Protein AF-A0A455SX90-F1 (afdb_monomer_lite)

Secondary structure (DSSP, 8-state):
-HHHHHHHT--TTSHHHHHHHHHHHHHHHHHHTTT-HHHHHHHHHH-HHHHHHHHHHHGGGGGGGS-HHHHHHHHHHHGGGG--

Organism: NCBI:txid2490863

Foldseek 3Di:
DVVLCVVLVFDCPPPVRVVVSLVVQLVVLCVVVVNPSLLSLLCSPQNNVLSVVLCVPPPPCSLVSTPPVSNVSSCVPVVVVPPD

Sequence (84 aa):
MPETATRLHVDPWDPEEALSGAARLMKKYVDTYHGDFAKALAAYNAGPGATEHAIATFGADWLAHLPTETQHYLQRILRNEYEA

InterPro domains:
  IPR008258 Transglycosylase SLT domain 1 [PF01464] (12-58)
  IPR023346 Lysozyme-like domain superfamily [SSF53955] (1-80)

Radius of gyration: 13.39 Å; chains: 1; bounding box: 34×25×36 Å

Structure (mmCIF, N/CA/C/O backbone):
data_AF-A0A455SX90-F1
#
_entry.id   AF-A0A455SX90-F1
#
loop_
_atom_site.group_PDB
_atom_site.id
_atom_site.type_symbol
_atom_site.label_atom_id
_atom_site.label_alt_id
_atom_site.label_comp_id
_atom_site.label_asym_id
_atom_site.label_entity_id
_atom_site.label_seq_id
_atom_site.pdbx_PDB_ins_code
_atom_site.Cartn_x
_atom_site.Cartn_y
_atom_site.Cartn_z
_atom_site.occupancy
_atom_site.B_iso_or_equiv
_atom_site.auth_seq_id
_atom_site.auth_comp_id
_atom_site.auth_asym_id
_atom_site.auth_atom_id
_atom_site.pdbx_PDB_model_num
ATOM 1 N N . MET A 1 1 ? 4.940 1.687 -9.431 1.00 70.50 1 MET A N 1
ATOM 2 C CA . MET A 1 1 ? 5.922 2.007 -8.370 1.00 70.50 1 MET A CA 1
ATOM 3 C C . MET A 1 1 ? 7.200 1.211 -8.616 1.00 70.50 1 MET A C 1
ATOM 5 O O . MET A 1 1 ? 7.087 -0.010 -8.683 1.00 70.50 1 MET A O 1
ATOM 9 N N . PRO A 1 2 ? 8.382 1.841 -8.751 1.00 73.56 2 PRO A N 1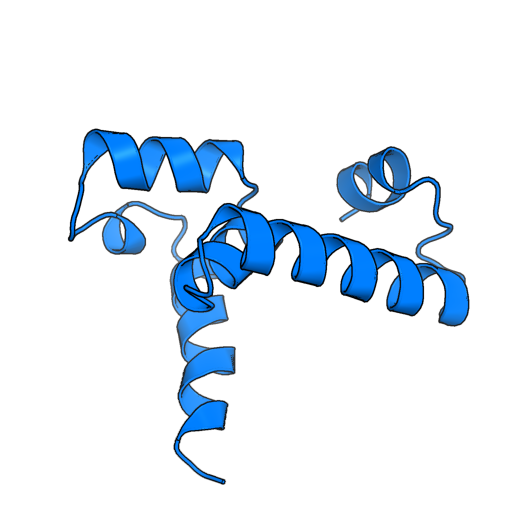
ATOM 10 C CA . PRO A 1 2 ? 9.637 1.142 -9.065 1.00 73.56 2 PRO A CA 1
ATOM 11 C C . PRO A 1 2 ? 9.961 -0.004 -8.098 1.00 73.56 2 PRO A C 1
ATOM 13 O O . PRO A 1 2 ? 10.226 -1.119 -8.527 1.00 73.56 2 PRO A O 1
ATOM 16 N N . GLU A 1 3 ? 9.808 0.229 -6.792 1.00 77.00 3 GLU A N 1
ATOM 17 C CA . GLU A 1 3 ? 10.039 -0.793 -5.763 1.00 77.00 3 GLU A CA 1
ATOM 18 C C . GLU A 1 3 ? 9.114 -2.014 -5.923 1.00 77.00 3 GLU A C 1
ATOM 20 O O . GLU A 1 3 ? 9.508 -3.157 -5.699 1.00 77.00 3 GLU A O 1
ATOM 25 N N . THR A 1 4 ? 7.872 -1.790 -6.360 1.00 81.00 4 THR A N 1
ATOM 26 C CA . THR A 1 4 ? 6.922 -2.881 -6.610 1.00 81.00 4 THR A CA 1
ATOM 27 C C . THR A 1 4 ? 7.350 -3.724 -7.804 1.00 81.00 4 THR A C 1
ATOM 29 O O . THR A 1 4 ? 7.298 -4.947 -7.718 1.00 81.00 4 THR A O 1
ATOM 32 N N . ALA A 1 5 ? 7.823 -3.088 -8.878 1.00 79.06 5 ALA A N 1
ATOM 33 C CA . ALA A 1 5 ? 8.333 -3.789 -10.052 1.00 79.06 5 ALA A CA 1
ATOM 34 C C . ALA A 1 5 ? 9.553 -4.655 -9.701 1.00 79.06 5 ALA A C 1
ATOM 36 O O . ALA A 1 5 ? 9.588 -5.833 -10.051 1.00 79.06 5 ALA A O 1
ATOM 37 N N . THR A 1 6 ? 10.482 -4.127 -8.892 1.00 79.31 6 THR A N 1
ATOM 38 C CA . THR A 1 6 ? 11.619 -4.899 -8.367 1.00 79.31 6 THR A CA 1
ATOM 39 C C . THR A 1 6 ? 11.164 -6.126 -7.579 1.00 79.31 6 THR A C 1
ATOM 41 O O . THR A 1 6 ? 11.637 -7.226 -7.841 1.00 79.31 6 THR A O 1
ATOM 44 N N . ARG A 1 7 ? 10.218 -5.979 -6.638 1.00 80.88 7 ARG A N 1
ATOM 45 C CA . ARG A 1 7 ? 9.719 -7.122 -5.847 1.00 80.88 7 ARG A CA 1
ATOM 46 C C . ARG A 1 7 ? 9.023 -8.176 -6.706 1.00 80.88 7 ARG A C 1
ATOM 48 O O . ARG A 1 7 ? 9.097 -9.363 -6.397 1.00 80.88 7 ARG A O 1
ATOM 55 N N . LEU A 1 8 ? 8.324 -7.747 -7.752 1.00 84.38 8 LEU A N 1
ATOM 56 C CA . LEU A 1 8 ? 7.604 -8.638 -8.659 1.00 84.38 8 LEU A CA 1
ATOM 57 C C . LEU A 1 8 ? 8.491 -9.224 -9.763 1.00 84.38 8 LEU A C 1
ATOM 59 O O . LEU A 1 8 ? 8.037 -10.144 -10.433 1.00 84.38 8 LEU A O 1
ATOM 63 N N . HIS A 1 9 ? 9.735 -8.751 -9.903 1.00 88.19 9 HIS A N 1
ATOM 64 C CA . HIS A 1 9 ? 10.654 -9.125 -10.981 1.00 88.19 9 HIS A CA 1
ATOM 65 C C . HIS A 1 9 ? 10.028 -8.916 -12.370 1.00 88.19 9 HIS A C 1
ATOM 67 O O . HIS A 1 9 ? 10.105 -9.797 -13.219 1.00 88.19 9 HIS A O 1
ATOM 73 N N . VAL A 1 10 ? 9.380 -7.763 -12.564 1.00 90.06 10 VAL A N 1
ATOM 74 C CA . VAL A 1 10 ? 8.7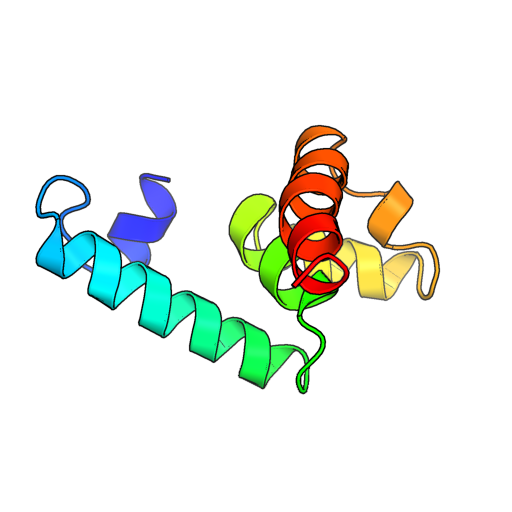39 -7.366 -13.830 1.00 90.06 10 VAL A CA 1
ATOM 75 C C . VAL A 1 10 ? 9.379 -6.101 -14.385 1.00 90.06 10 VAL A C 1
ATOM 77 O O . VAL A 1 10 ? 9.756 -5.213 -13.610 1.00 90.06 10 VAL A O 1
ATOM 80 N N . ASP A 1 11 ? 9.448 -5.984 -15.707 1.00 88.75 11 ASP A N 1
ATOM 81 C CA . ASP A 1 11 ? 9.701 -4.716 -16.382 1.00 88.75 11 ASP A CA 1
ATOM 82 C C . ASP A 1 11 ? 8.419 -3.861 -16.359 1.00 88.75 11 ASP A C 1
ATOM 84 O O . ASP A 1 11 ? 7.415 -4.225 -16.971 1.00 88.75 11 ASP A O 1
ATOM 88 N N . PRO A 1 12 ? 8.394 -2.713 -15.654 1.00 87.12 12 PRO A N 1
ATOM 89 C CA . PRO A 1 12 ? 7.211 -1.859 -15.621 1.00 87.12 12 PRO A CA 1
ATOM 90 C C . PRO A 1 12 ? 6.933 -1.151 -16.958 1.00 87.12 12 PRO A C 1
ATOM 92 O O . PRO A 1 12 ? 5.874 -0.534 -17.088 1.00 87.12 12 PRO A O 1
ATOM 95 N N . TRP A 1 13 ? 7.873 -1.184 -17.909 1.00 91.75 13 TRP A N 1
ATOM 96 C CA . TRP A 1 13 ? 7.732 -0.599 -19.243 1.00 91.75 13 TRP A CA 1
ATOM 97 C C . TRP A 1 13 ? 7.257 -1.612 -20.290 1.00 91.75 13 TRP A C 1
ATOM 99 O O . TRP A 1 13 ? 6.821 -1.197 -21.365 1.00 91.75 13 TRP A O 1
ATOM 109 N N . ASP A 1 14 ? 7.275 -2.908 -19.964 1.00 95.81 14 ASP A N 1
ATOM 110 C CA . ASP A 1 14 ? 6.578 -3.942 -20.722 1.00 95.81 14 ASP A CA 1
ATOM 111 C C . ASP A 1 14 ? 5.117 -4.027 -20.231 1.00 95.81 14 ASP A C 1
ATOM 113 O O . ASP A 1 14 ? 4.863 -4.345 -19.063 1.00 95.81 14 ASP A O 1
ATOM 117 N N . PRO A 1 15 ? 4.121 -3.727 -21.085 1.00 93.31 15 PRO A N 1
ATOM 118 C CA . PRO A 1 15 ? 2.724 -3.697 -20.668 1.00 93.31 15 PRO A CA 1
ATOM 119 C C . PRO A 1 15 ? 2.180 -5.071 -20.249 1.00 93.31 15 PRO A C 1
ATOM 121 O O . PRO A 1 15 ? 1.306 -5.127 -19.379 1.00 93.31 15 PRO A O 1
ATOM 124 N N . GLU A 1 16 ? 2.667 -6.170 -20.831 1.00 95.44 16 GLU A N 1
ATOM 125 C CA . GLU A 1 16 ? 2.217 -7.520 -20.483 1.00 95.44 16 GLU A CA 1
ATOM 126 C C . GLU A 1 16 ? 2.772 -7.940 -19.120 1.00 95.44 16 GLU A C 1
ATOM 128 O O . GLU A 1 16 ? 2.018 -8.420 -18.260 1.00 95.44 16 GLU A O 1
ATOM 133 N N . GLU A 1 17 ? 4.064 -7.700 -18.878 1.00 94.75 17 GLU A N 1
ATOM 134 C CA . GLU A 1 17 ? 4.679 -7.984 -17.580 1.00 94.75 17 GLU A CA 1
ATOM 135 C C . GLU A 1 17 ? 4.091 -7.104 -16.473 1.00 94.75 17 GLU A C 1
ATOM 137 O O . GLU A 1 17 ? 3.743 -7.607 -15.397 1.00 94.75 17 GLU A O 1
ATOM 142 N N . ALA A 1 18 ? 3.902 -5.810 -16.741 1.00 92.12 18 ALA A N 1
ATOM 143 C CA . ALA A 1 18 ? 3.309 -4.876 -15.794 1.00 92.12 18 ALA A CA 1
ATOM 144 C C . ALA A 1 18 ? 1.882 -5.290 -15.399 1.00 92.12 18 ALA A C 1
ATOM 146 O O . ALA A 1 18 ? 1.552 -5.314 -14.207 1.00 92.12 18 ALA A O 1
ATOM 147 N N . LEU A 1 19 ? 1.041 -5.657 -16.375 1.00 93.44 19 LEU A N 1
ATOM 148 C CA . LEU A 1 19 ? -0.338 -6.081 -16.125 1.00 93.44 19 LEU A CA 1
ATOM 149 C C . LEU A 1 19 ? -0.389 -7.393 -15.333 1.00 93.44 19 LEU A C 1
ATOM 151 O O . LEU A 1 19 ? -1.095 -7.485 -14.325 1.00 93.44 19 LEU A O 1
ATOM 155 N N . SER A 1 20 ? 0.383 -8.399 -15.754 1.00 94.31 20 SER A N 1
ATOM 156 C CA . SER A 1 20 ? 0.454 -9.701 -15.080 1.00 94.31 20 SER A CA 1
ATOM 157 C C . SER A 1 20 ? 0.982 -9.568 -13.648 1.00 94.31 20 SER A C 1
ATOM 159 O O . SER A 1 20 ? 0.409 -10.135 -12.711 1.00 94.31 20 SER A O 1
ATOM 161 N N . GLY A 1 21 ? 2.032 -8.768 -13.448 1.00 94.38 21 GLY A N 1
ATOM 162 C CA . GLY A 1 21 ? 2.603 -8.480 -12.135 1.00 94.38 21 GLY A CA 1
ATOM 163 C C . GLY A 1 21 ? 1.601 -7.794 -11.207 1.00 94.38 21 GLY A C 1
ATOM 164 O O . GLY A 1 21 ? 1.395 -8.247 -10.077 1.00 94.38 21 GLY A O 1
ATOM 165 N N . ALA A 1 22 ? 0.931 -6.747 -11.693 1.00 93.00 22 ALA A N 1
ATOM 166 C CA . ALA A 1 22 ? -0.092 -6.035 -10.934 1.00 93.00 22 ALA A CA 1
ATOM 167 C C . ALA A 1 22 ? -1.257 -6.956 -10.537 1.00 93.00 22 ALA A C 1
ATOM 169 O O . ALA A 1 22 ? -1.668 -6.956 -9.375 1.00 93.00 22 ALA A O 1
ATOM 170 N N . ALA A 1 23 ? -1.743 -7.793 -11.460 1.00 95.56 23 ALA A N 1
ATOM 171 C CA . ALA A 1 23 ? -2.830 -8.734 -11.196 1.00 95.56 23 ALA A CA 1
ATOM 172 C C . ALA A 1 23 ? -2.452 -9.782 -10.135 1.00 95.56 23 ALA A C 1
ATOM 174 O O . ALA A 1 23 ? -3.224 -10.038 -9.207 1.00 95.56 23 ALA A O 1
ATOM 175 N N . ARG A 1 24 ? -1.244 -10.356 -10.218 1.00 95.81 24 ARG A N 1
ATOM 176 C CA . ARG A 1 24 ? -0.731 -11.308 -9.216 1.00 95.81 24 ARG A CA 1
ATOM 177 C C . ARG A 1 24 ? -0.601 -10.664 -7.840 1.00 95.81 24 ARG A C 1
ATOM 179 O O . ARG A 1 24 ? -0.961 -11.282 -6.837 1.00 95.81 24 ARG A O 1
ATOM 186 N N . LEU A 1 25 ? -0.106 -9.429 -7.790 1.00 95.56 25 LEU A N 1
ATOM 187 C CA . LEU A 1 25 ? 0.029 -8.693 -6.540 1.00 95.56 25 LEU A CA 1
ATOM 188 C C . LEU A 1 25 ? -1.333 -8.367 -5.923 1.00 95.56 25 LEU A C 1
ATOM 190 O O . LEU A 1 25 ? -1.523 -8.585 -4.729 1.00 95.56 25 LEU A O 1
ATOM 194 N N . MET A 1 26 ? -2.287 -7.899 -6.731 1.00 97.00 26 MET A N 1
ATOM 195 C CA . MET A 1 26 ? -3.639 -7.617 -6.257 1.00 97.00 26 MET A CA 1
ATOM 196 C C . MET A 1 26 ? -4.309 -8.884 -5.727 1.00 97.00 26 MET A C 1
ATOM 198 O O . MET A 1 26 ? -4.844 -8.868 -4.622 1.00 97.00 26 MET A O 1
ATOM 202 N N . LYS A 1 27 ? -4.200 -10.009 -6.449 1.00 97.31 27 LYS A N 1
ATOM 203 C CA . LYS A 1 27 ? -4.695 -11.304 -5.968 1.00 97.31 27 LYS A CA 1
ATOM 204 C C . LYS A 1 27 ? -4.111 -11.655 -4.598 1.00 97.31 27 LYS A C 1
ATOM 206 O O . LYS A 1 27 ? -4.863 -12.017 -3.698 1.00 97.31 27 LYS A O 1
ATOM 211 N N . LYS A 1 28 ? -2.792 -11.517 -4.429 1.00 97.56 28 LYS A N 1
ATOM 212 C CA . LYS A 1 28 ? -2.132 -11.765 -3.143 1.00 97.56 28 LYS A CA 1
ATOM 213 C C . LYS A 1 28 ? -2.742 -10.909 -2.033 1.00 97.56 28 LYS A C 1
ATOM 215 O O . LYS A 1 28 ? -3.024 -11.444 -0.970 1.00 97.56 28 LYS A O 1
ATOM 220 N N . TYR A 1 29 ? -2.962 -9.614 -2.263 1.00 98.12 29 TYR A N 1
ATOM 221 C CA . TYR A 1 29 ? -3.556 -8.746 -1.245 1.00 98.12 29 TYR A CA 1
ATOM 222 C C . TYR A 1 29 ? -5.014 -9.088 -0.943 1.00 98.12 29 TYR A C 1
ATOM 224 O O . TYR A 1 29 ? -5.385 -9.118 0.225 1.00 98.12 29 TYR A O 1
ATOM 232 N N . VAL A 1 30 ? -5.826 -9.415 -1.949 1.00 98.31 30 VAL A N 1
ATOM 233 C CA . VAL A 1 30 ? -7.203 -9.887 -1.728 1.00 98.31 30 VAL A CA 1
ATOM 234 C C . VAL A 1 30 ? -7.214 -11.143 -0.853 1.00 98.31 30 VAL A C 1
ATOM 236 O O . VAL A 1 30 ? -7.979 -11.207 0.108 1.00 98.31 30 VAL A O 1
ATOM 239 N N . ASP A 1 31 ? -6.327 -12.104 -1.131 1.00 98.25 31 ASP A N 1
ATOM 240 C CA . ASP A 1 31 ? -6.183 -13.319 -0.323 1.00 98.25 31 ASP A CA 1
ATOM 241 C C . ASP A 1 31 ? -5.709 -12.979 1.113 1.00 98.25 31 ASP A C 1
ATOM 243 O O . ASP A 1 31 ? -6.265 -13.492 2.086 1.00 98.25 31 ASP A O 1
ATOM 247 N N . THR A 1 32 ? -4.731 -12.073 1.267 1.00 97.50 32 THR A N 1
ATOM 248 C CA . THR A 1 32 ? -4.208 -11.604 2.568 1.00 97.50 32 THR A CA 1
ATOM 249 C C . THR A 1 32 ? -5.270 -10.920 3.426 1.00 97.50 32 THR A C 1
ATOM 251 O O . THR A 1 32 ? -5.320 -11.158 4.629 1.00 97.50 32 THR A O 1
ATOM 254 N N . TYR A 1 33 ? -6.126 -10.091 2.830 1.00 97.69 33 TYR A N 1
ATOM 255 C CA . TYR A 1 33 ? -7.174 -9.361 3.546 1.00 97.69 33 TYR A CA 1
ATOM 256 C C . TYR A 1 33 ? -8.534 -10.065 3.496 1.00 97.69 33 TYR A C 1
ATOM 258 O O . TYR A 1 33 ? -9.563 -9.437 3.732 1.00 97.69 33 TYR A O 1
ATOM 266 N N . HIS A 1 34 ? -8.551 -11.372 3.219 1.00 97.44 34 HIS A N 1
ATOM 267 C CA . HIS A 1 34 ? -9.746 -12.216 3.282 1.00 97.44 34 HIS A CA 1
ATOM 268 C C . HIS A 1 34 ? -10.929 -11.697 2.445 1.00 97.44 34 HIS A C 1
ATOM 270 O O . HIS A 1 34 ? -12.081 -11.774 2.868 1.00 97.44 34 HIS A O 1
ATOM 276 N N . GLY A 1 35 ? -10.649 -11.160 1.255 1.00 97.12 35 GLY A N 1
ATOM 277 C CA . GLY A 1 35 ? -11.671 -10.609 0.362 1.00 97.12 35 GLY A CA 1
ATOM 278 C C . GLY A 1 35 ? -12.052 -9.149 0.632 1.00 97.12 35 GLY A C 1
ATOM 279 O O . GLY A 1 35 ? -12.896 -8.610 -0.077 1.00 97.12 35 GLY A O 1
ATOM 280 N N . ASP A 1 36 ? -11.439 -8.481 1.613 1.00 97.06 36 ASP A N 1
ATOM 281 C CA . ASP A 1 36 ? -11.641 -7.049 1.850 1.00 97.06 36 ASP A CA 1
ATOM 282 C C . ASP A 1 36 ? -10.887 -6.225 0.791 1.00 97.06 36 ASP A C 1
ATOM 284 O O . ASP A 1 36 ? -9.701 -5.901 0.925 1.00 97.06 36 ASP A O 1
ATOM 288 N N . PHE A 1 37 ? -11.590 -5.906 -0.298 1.00 96.31 37 PHE A N 1
ATOM 289 C CA . PHE A 1 37 ? -11.039 -5.150 -1.422 1.00 96.31 37 PHE A CA 1
ATOM 290 C C . PHE A 1 37 ? -10.563 -3.750 -1.026 1.00 96.31 37 PHE A C 1
ATOM 292 O O . PHE A 1 37 ? -9.583 -3.268 -1.592 1.00 96.31 37 PHE A O 1
ATOM 299 N N . ALA A 1 38 ? -11.179 -3.109 -0.026 1.00 97.06 38 ALA A N 1
ATOM 300 C CA . ALA A 1 38 ? -10.731 -1.801 0.441 1.00 97.06 38 ALA A CA 1
ATOM 301 C C . ALA A 1 38 ? -9.323 -1.893 1.043 1.00 97.06 38 ALA A C 1
ATOM 303 O O . ALA A 1 38 ? -8.432 -1.131 0.661 1.00 97.06 38 ALA A O 1
ATOM 304 N N . LYS A 1 39 ? -9.080 -2.874 1.919 1.00 98.25 39 LYS A N 1
ATOM 305 C CA . LYS A 1 39 ? -7.741 -3.116 2.479 1.00 98.25 39 LYS A CA 1
ATOM 306 C C . LYS A 1 39 ? -6.737 -3.558 1.414 1.00 98.25 39 LYS A C 1
ATOM 308 O O . LYS A 1 39 ? -5.593 -3.109 1.438 1.00 98.25 39 LYS A O 1
ATOM 313 N N . ALA A 1 40 ? -7.156 -4.375 0.448 1.00 98.00 40 ALA A N 1
ATOM 314 C CA . ALA A 1 40 ? -6.284 -4.802 -0.646 1.00 98.00 40 ALA A CA 1
ATOM 315 C C . ALA A 1 40 ? -5.837 -3.630 -1.539 1.00 98.00 40 ALA A C 1
ATOM 317 O O . ALA A 1 40 ? -4.648 -3.496 -1.839 1.00 98.00 40 ALA A O 1
ATOM 318 N N . LEU A 1 41 ? -6.764 -2.743 -1.911 1.00 97.00 41 LEU A N 1
ATOM 319 C CA . LEU A 1 41 ? -6.470 -1.527 -2.674 1.00 97.00 41 LEU A CA 1
ATOM 320 C C . LEU A 1 41 ? -5.582 -0.559 -1.883 1.00 97.00 41 LEU A C 1
ATOM 322 O O . LEU A 1 41 ? -4.657 0.025 -2.449 1.00 97.00 41 LEU A O 1
ATOM 326 N N . ALA A 1 42 ? -5.819 -0.425 -0.575 1.00 97.69 42 ALA A N 1
ATOM 327 C CA . ALA A 1 42 ? -4.969 0.371 0.304 1.00 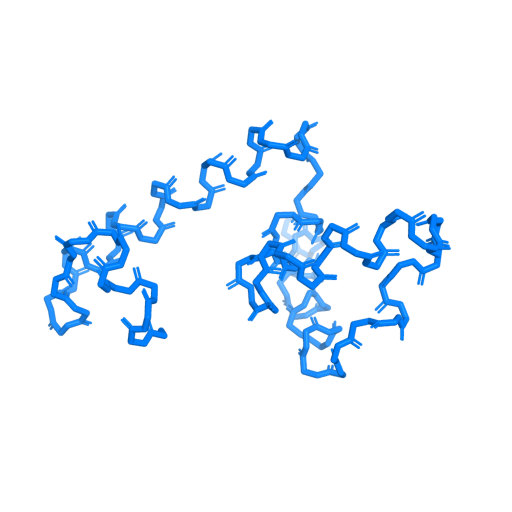97.69 42 ALA A CA 1
ATOM 328 C C . ALA A 1 42 ? -3.537 -0.172 0.348 1.00 97.69 42 ALA A C 1
ATOM 330 O O . ALA A 1 42 ? -2.595 0.587 0.133 1.00 97.69 42 ALA A O 1
ATOM 331 N N . ALA A 1 43 ? -3.361 -1.483 0.515 1.00 97.25 43 ALA A N 1
ATOM 332 C CA . ALA A 1 43 ? -2.043 -2.111 0.507 1.00 97.25 43 ALA A CA 1
ATOM 333 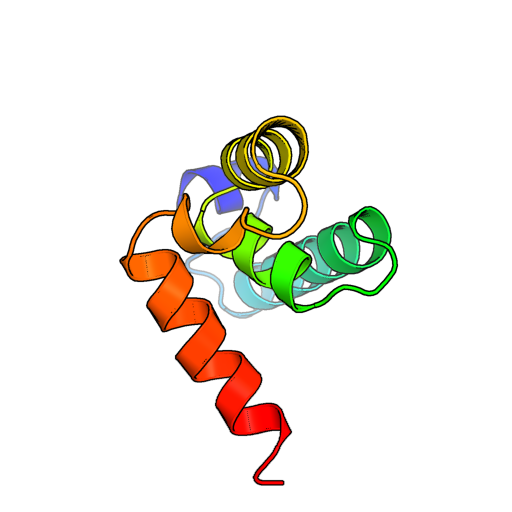C C . ALA A 1 43 ? -1.334 -1.988 -0.843 1.00 97.25 43 ALA A C 1
ATOM 335 O O . ALA A 1 43 ? -0.113 -1.835 -0.887 1.00 97.25 43 ALA A O 1
ATOM 336 N N . TYR A 1 44 ? -2.087 -2.014 -1.941 1.00 95.19 44 TYR A N 1
ATOM 337 C CA . TYR A 1 44 ? -1.536 -1.791 -3.269 1.00 95.19 44 TYR A CA 1
ATOM 338 C C . TYR A 1 44 ? -1.042 -0.352 -3.465 1.00 95.19 44 TYR A C 1
ATOM 340 O O . TYR A 1 44 ? -0.016 -0.164 -4.110 1.00 95.19 44 TYR A O 1
ATOM 348 N N . ASN A 1 45 ? -1.737 0.653 -2.919 1.00 95.81 45 ASN A N 1
ATOM 349 C CA . ASN A 1 45 ? -1.403 2.069 -3.110 1.00 95.81 45 ASN A CA 1
ATOM 350 C C . ASN A 1 45 ? -0.454 2.639 -2.035 1.00 95.81 45 ASN A C 1
ATOM 352 O O . ASN A 1 45 ? 0.561 3.230 -2.388 1.00 95.81 45 ASN A O 1
ATOM 356 N N . ALA A 1 46 ? -0.751 2.444 -0.749 1.00 95.62 46 ALA A N 1
ATOM 357 C CA . ALA A 1 46 ? 0.056 2.925 0.381 1.00 95.62 46 ALA A CA 1
ATOM 358 C C . ALA A 1 46 ? 1.157 1.943 0.813 1.00 95.62 46 ALA A C 1
ATOM 360 O O . ALA A 1 46 ? 2.023 2.285 1.617 1.00 95.62 46 ALA A O 1
ATOM 361 N N . GLY A 1 47 ? 1.114 0.708 0.311 1.00 95.50 47 GLY A N 1
ATOM 362 C CA . GLY A 1 47 ? 1.970 -0.381 0.761 1.00 95.50 47 GLY A CA 1
ATOM 363 C C . GLY A 1 47 ? 1.339 -1.197 1.902 1.00 95.50 47 GLY A C 1
ATOM 364 O O . GLY A 1 47 ? 0.584 -0.668 2.729 1.00 95.50 47 GLY A O 1
ATOM 365 N N . PRO A 1 48 ? 1.661 -2.502 1.989 1.00 96.00 48 PRO A N 1
ATOM 366 C CA . PRO A 1 48 ? 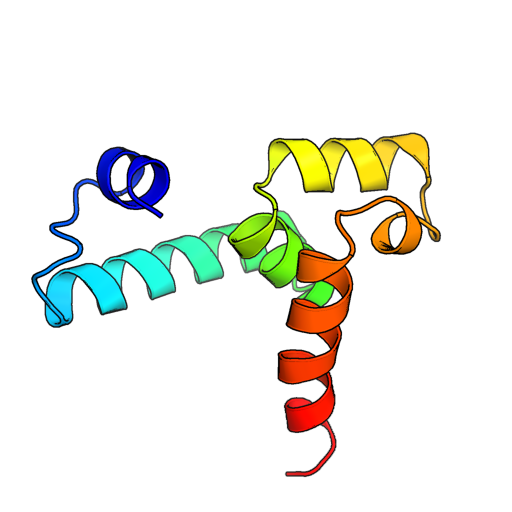1.064 -3.402 2.973 1.00 96.00 48 PRO A CA 1
ATOM 367 C C . PRO A 1 48 ? 1.463 -3.040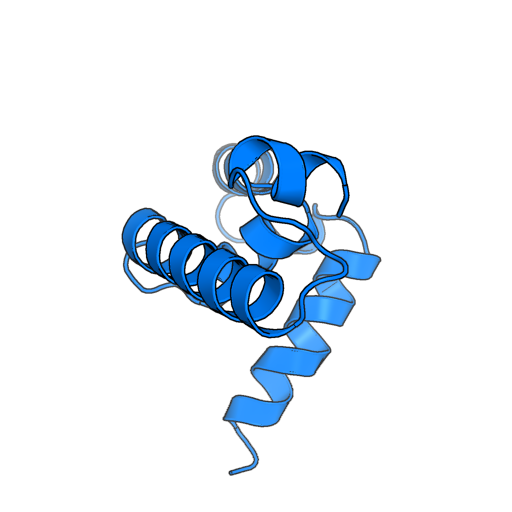 4.404 1.00 96.00 48 PRO A C 1
ATOM 369 O O . PRO A 1 48 ? 0.614 -3.078 5.280 1.00 96.00 48 PRO A O 1
ATOM 372 N N . GLY A 1 49 ? 2.702 -2.592 4.640 1.00 96.44 49 GLY A N 1
ATOM 373 C CA . GLY A 1 49 ? 3.159 -2.225 5.985 1.00 96.44 49 GLY A CA 1
ATOM 374 C C . GLY A 1 49 ? 2.410 -1.026 6.576 1.00 96.44 49 GLY A C 1
ATOM 375 O O . GLY A 1 49 ? 2.003 -1.068 7.733 1.00 96.44 49 GLY A O 1
ATOM 376 N N . ALA A 1 50 ? 2.165 0.020 5.777 1.00 97.00 50 ALA A N 1
ATOM 377 C CA . ALA A 1 50 ? 1.366 1.169 6.213 1.00 97.00 50 ALA A CA 1
ATOM 378 C C . ALA A 1 50 ? -0.092 0.767 6.487 1.00 97.00 50 ALA A C 1
ATOM 380 O O . ALA A 1 50 ? -0.680 1.178 7.485 1.00 97.00 50 ALA A O 1
ATOM 381 N N . THR A 1 51 ? -0.648 -0.087 5.626 1.00 97.75 51 THR A N 1
ATOM 382 C CA . THR A 1 51 ? -2.023 -0.587 5.744 1.00 97.75 51 THR A CA 1
ATOM 383 C C . THR A 1 51 ? -2.198 -1.467 6.982 1.00 97.75 51 THR A C 1
ATOM 385 O O . THR A 1 51 ? -3.110 -1.246 7.772 1.00 97.75 51 THR A O 1
ATOM 388 N N . GLU A 1 52 ? -1.298 -2.425 7.201 1.00 98.25 52 GLU A N 1
ATOM 389 C CA . GLU A 1 52 ? -1.295 -3.304 8.374 1.00 98.25 52 GLU A CA 1
ATOM 390 C C . GLU A 1 52 ? -1.118 -2.516 9.669 1.00 98.25 52 GLU A C 1
ATOM 392 O O . GLU A 1 52 ? -1.849 -2.756 10.629 1.00 98.25 52 GLU A O 1
ATOM 397 N N . HIS A 1 53 ? -0.203 -1.543 9.686 1.00 98.44 53 HIS A N 1
ATOM 398 C CA . HIS A 1 53 ? -0.025 -0.664 10.836 1.00 98.44 53 HIS A CA 1
ATOM 399 C C . HIS A 1 53 ? -1.314 0.101 11.157 1.00 98.44 53 HIS A C 1
ATOM 401 O O . HIS A 1 53 ? -1.776 0.070 12.296 1.00 98.44 53 HIS A O 1
ATOM 407 N N . ALA A 1 54 ? -1.944 0.719 10.153 1.00 98.44 54 ALA A N 1
ATOM 408 C CA . ALA A 1 54 ? -3.180 1.465 10.354 1.00 98.44 54 ALA A CA 1
ATOM 409 C C . ALA A 1 54 ? -4.324 0.572 10.874 1.00 98.44 54 ALA A C 1
ATOM 411 O O . ALA A 1 54 ? -5.023 0.949 11.814 1.00 98.44 54 ALA A O 1
ATOM 412 N N . ILE A 1 55 ? -4.487 -0.632 10.314 1.00 98.31 55 ILE A N 1
ATOM 413 C CA . ILE A 1 55 ? -5.495 -1.605 10.766 1.00 98.31 55 ILE A CA 1
ATOM 414 C C . ILE A 1 55 ? -5.236 -2.024 12.215 1.00 98.31 55 ILE A C 1
ATOM 416 O O . ILE A 1 55 ? -6.157 -2.024 13.030 1.00 98.31 55 ILE A O 1
ATOM 420 N N . ALA A 1 56 ? -3.992 -2.374 12.544 1.00 98.31 56 ALA A N 1
ATOM 421 C CA . ALA A 1 56 ? -3.633 -2.856 13.871 1.00 98.31 56 ALA A CA 1
ATOM 422 C C . ALA A 1 56 ? -3.764 -1.770 14.949 1.00 98.31 56 ALA A C 1
ATOM 424 O O . ALA A 1 56 ? -4.132 -2.075 16.082 1.00 98.31 56 ALA A O 1
ATOM 425 N N . THR A 1 57 ? -3.465 -0.512 14.615 1.00 98.44 57 THR A N 1
ATOM 426 C CA . THR A 1 57 ? -3.478 0.598 15.576 1.00 98.44 57 THR A CA 1
ATOM 427 C C . THR A 1 57 ? -4.853 1.244 15.723 1.00 98.44 57 THR A C 1
ATOM 429 O O . THR A 1 57 ? -5.247 1.565 16.842 1.00 98.44 57 THR A O 1
ATOM 432 N N . PHE A 1 58 ? -5.597 1.422 14.629 1.00 98.12 58 PHE A N 1
ATOM 433 C CA . PHE A 1 58 ? -6.830 2.221 14.624 1.00 98.12 58 PHE A CA 1
ATOM 434 C C . PHE A 1 58 ? -8.102 1.391 14.402 1.00 98.12 58 PHE A C 1
ATOM 436 O O . PHE A 1 58 ? -9.213 1.915 14.504 1.00 98.12 58 PHE A O 1
ATOM 443 N N . GLY A 1 59 ? -7.976 0.087 14.138 1.00 97.50 59 GLY A N 1
ATOM 444 C CA . GLY A 1 59 ? -9.113 -0.820 14.023 1.00 97.50 59 GLY A CA 1
ATOM 445 C C . GLY A 1 59 ? -10.066 -0.385 12.916 1.00 97.50 59 GLY A C 1
ATOM 446 O O . GLY A 1 59 ? -9.691 -0.381 11.751 1.00 97.50 59 GLY A O 1
ATOM 447 N N . ALA A 1 60 ? -11.300 -0.023 13.271 1.00 96.44 60 ALA A N 1
ATOM 448 C CA . ALA A 1 60 ? -12.318 0.403 12.310 1.00 96.44 60 ALA A CA 1
ATOM 449 C C . ALA A 1 60 ? -11.996 1.741 11.617 1.00 96.44 60 ALA A C 1
ATOM 451 O O . ALA A 1 60 ? -12.448 1.949 10.494 1.00 96.44 60 ALA A O 1
ATOM 452 N N . ASP A 1 61 ? -11.196 2.612 12.240 1.00 97.56 61 ASP A N 1
ATOM 453 C CA . ASP A 1 61 ? -10.881 3.952 11.718 1.00 97.56 61 ASP A CA 1
ATOM 454 C C . ASP A 1 61 ? -9.609 3.983 10.848 1.00 97.56 61 ASP A C 1
ATOM 456 O O . ASP A 1 61 ? -9.110 5.035 10.460 1.00 97.56 61 ASP A O 1
ATOM 460 N N . TRP A 1 62 ? -9.061 2.810 10.513 1.00 98.31 62 TRP A N 1
ATOM 461 C CA . TRP A 1 62 ? -7.792 2.660 9.792 1.00 98.31 62 TRP A CA 1
ATOM 462 C C . TRP A 1 62 ? -7.677 3.516 8.521 1.00 98.31 62 TRP A C 1
ATOM 464 O O . TRP A 1 62 ? -6.596 4.018 8.218 1.00 98.31 62 TRP A O 1
ATOM 474 N N . LEU A 1 63 ? -8.777 3.711 7.786 1.00 97.25 63 LEU A N 1
ATOM 475 C CA . LEU A 1 63 ? -8.775 4.456 6.529 1.00 97.25 63 LEU A CA 1
ATOM 476 C C . LEU A 1 63 ? -8.423 5.937 6.727 1.00 97.25 63 LEU A C 1
ATOM 478 O O . LEU A 1 63 ? -7.679 6.495 5.922 1.00 97.25 63 LEU A O 1
ATOM 482 N N . ALA A 1 64 ? -8.909 6.562 7.803 1.00 97.38 64 ALA A N 1
ATOM 483 C CA . ALA A 1 64 ? -8.639 7.969 8.100 1.00 97.38 64 ALA A CA 1
ATOM 484 C C . ALA A 1 64 ? -7.152 8.231 8.403 1.00 97.38 64 ALA A C 1
ATOM 486 O O . ALA A 1 64 ? -6.672 9.355 8.251 1.00 97.38 64 ALA A O 1
ATOM 487 N N . HIS A 1 65 ? -6.417 7.181 8.779 1.00 98.00 65 HIS A N 1
ATOM 488 C CA . HIS A 1 65 ? -5.006 7.229 9.154 1.00 98.00 65 HIS A CA 1
ATOM 489 C C . HIS A 1 65 ? -4.039 6.846 8.025 1.00 98.00 65 HIS A C 1
ATOM 491 O O . HIS A 1 65 ? -2.826 6.811 8.237 1.00 98.00 65 HIS A O 1
ATOM 497 N N . LEU A 1 66 ? -4.549 6.586 6.821 1.00 97.62 66 LEU A N 1
ATOM 498 C CA . LEU A 1 66 ? -3.728 6.435 5.621 1.00 97.62 66 LEU A CA 1
ATOM 499 C C . LEU A 1 66 ? -3.510 7.778 4.912 1.00 97.62 66 LEU A C 1
ATOM 501 O O . LEU A 1 66 ? -4.282 8.717 5.131 1.00 97.62 66 LEU A O 1
ATOM 505 N N . PRO A 1 67 ? -2.496 7.891 4.028 1.00 97.12 67 PRO A N 1
ATOM 506 C CA . PRO A 1 67 ? -2.291 9.096 3.231 1.00 97.12 67 PRO A CA 1
ATOM 507 C C . PRO A 1 67 ? -3.568 9.531 2.503 1.00 97.12 67 PRO A C 1
ATOM 509 O O . PRO A 1 67 ? -4.305 8.700 1.971 1.00 97.12 67 PRO A O 1
ATOM 512 N N . THR A 1 68 ? -3.814 10.841 2.423 1.00 96.62 68 THR A N 1
ATOM 513 C CA . THR A 1 68 ? -4.996 11.397 1.738 1.00 96.62 68 THR A CA 1
ATOM 514 C C . THR A 1 68 ? -5.098 10.928 0.284 1.00 96.62 68 THR A C 1
ATOM 516 O O . THR A 1 68 ? -6.195 10.666 -0.204 1.00 96.62 68 THR A O 1
ATOM 519 N N . GLU A 1 69 ? -3.960 10.752 -0.398 1.00 96.00 69 GLU A N 1
ATOM 520 C CA . GLU A 1 69 ? -3.913 10.163 -1.741 1.00 96.00 69 GLU A CA 1
ATOM 521 C C . GLU A 1 69 ? -4.571 8.776 -1.774 1.00 96.00 69 GLU A C 1
ATOM 523 O O . GLU A 1 69 ? -5.405 8.513 -2.638 1.00 96.00 69 GLU A O 1
ATOM 528 N N . THR A 1 70 ? -4.253 7.914 -0.806 1.00 97.00 70 THR A N 1
ATOM 529 C CA . THR A 1 70 ? -4.807 6.561 -0.699 1.00 97.00 70 THR A CA 1
ATOM 530 C C . THR A 1 70 ? -6.299 6.591 -0.412 1.00 97.00 70 THR A C 1
ATOM 532 O O . THR A 1 70 ? -7.057 5.858 -1.040 1.00 97.00 70 THR A O 1
ATOM 535 N N . GLN A 1 71 ? -6.756 7.490 0.460 1.00 96.56 71 GLN A N 1
ATOM 536 C CA . GLN A 1 71 ? -8.186 7.666 0.720 1.00 96.56 71 GLN A CA 1
ATOM 537 C C . GLN A 1 71 ? -8.942 8.031 -0.568 1.00 96.56 71 GLN A C 1
ATOM 539 O O . GLN A 1 71 ? -9.947 7.403 -0.905 1.00 96.56 71 GLN A O 1
ATOM 544 N N . HIS A 1 72 ? -8.421 8.986 -1.343 1.00 95.88 72 HIS A N 1
ATOM 545 C CA . HIS A 1 72 ? -8.997 9.357 -2.637 1.00 95.88 72 HIS A CA 1
ATOM 546 C C . HIS A 1 72 ? -8.892 8.232 -3.676 1.00 95.88 72 HIS A C 1
ATOM 548 O O . HIS A 1 72 ? -9.803 8.056 -4.485 1.00 95.88 72 HIS A O 1
ATOM 554 N N . TYR A 1 73 ? -7.805 7.458 -3.669 1.00 94.62 73 TYR A N 1
ATOM 555 C CA . TYR A 1 73 ? -7.624 6.302 -4.546 1.00 94.62 73 TYR A CA 1
ATOM 556 C C . TYR A 1 73 ? -8.715 5.249 -4.314 1.00 94.62 73 TYR A C 1
ATOM 558 O O . TYR A 1 73 ? -9.370 4.832 -5.271 1.00 94.62 73 TYR A O 1
ATOM 566 N N . LEU A 1 74 ? -8.978 4.889 -3.051 1.00 95.31 74 LEU A N 1
ATOM 567 C CA . LEU A 1 74 ? -10.059 3.967 -2.695 1.00 95.31 74 LEU A CA 1
ATOM 568 C C . LEU A 1 74 ? -11.419 4.525 -3.106 1.00 95.31 74 LEU A C 1
ATOM 570 O O . LEU A 1 74 ? -12.201 3.810 -3.727 1.00 95.31 74 LEU A O 1
ATOM 574 N N . GLN A 1 75 ? -11.687 5.801 -2.815 1.00 93.50 75 GLN A N 1
ATOM 575 C CA . GLN A 1 75 ? -12.940 6.444 -3.215 1.00 93.50 75 GLN A CA 1
ATOM 576 C C . GLN A 1 75 ? -13.154 6.380 -4.730 1.00 93.50 75 GLN A C 1
ATOM 578 O O . GLN A 1 75 ? -14.257 6.086 -5.171 1.00 93.50 75 GLN A O 1
ATOM 583 N N . ARG A 1 76 ? -12.116 6.617 -5.540 1.00 93.25 76 ARG A N 1
ATOM 584 C CA . ARG A 1 76 ? -12.222 6.573 -7.006 1.00 93.25 76 ARG A CA 1
ATOM 585 C C . ARG A 1 76 ? -12.527 5.181 -7.547 1.00 93.25 76 ARG A C 1
ATOM 587 O O . ARG A 1 76 ? -13.234 5.086 -8.541 1.00 93.25 76 ARG A O 1
ATOM 594 N N . ILE A 1 77 ? -11.970 4.132 -6.948 1.00 92.88 77 ILE A N 1
ATOM 595 C CA . ILE A 1 77 ? -12.138 2.761 -7.445 1.00 92.88 77 ILE A CA 1
ATOM 596 C C . ILE A 1 77 ? -13.436 2.158 -6.920 1.00 92.88 77 ILE A C 1
ATOM 598 O O . ILE A 1 77 ? -14.255 1.705 -7.710 1.00 92.88 77 ILE A O 1
ATOM 602 N N . LEU A 1 78 ? -13.666 2.224 -5.609 1.00 89.69 78 LEU A N 1
ATOM 603 C CA . LEU A 1 78 ? -14.826 1.596 -4.978 1.00 89.69 78 LEU A CA 1
ATOM 604 C C . LEU A 1 78 ? -16.136 2.318 -5.299 1.00 89.69 78 LEU A C 1
ATOM 606 O O . LEU A 1 78 ? -17.183 1.683 -5.330 1.00 89.69 78 LEU A O 1
ATOM 610 N N . ARG A 1 79 ? -16.108 3.625 -5.596 1.00 82.19 79 ARG A N 1
ATOM 611 C CA . ARG A 1 79 ? -17.307 4.322 -6.086 1.00 82.19 79 ARG A CA 1
ATOM 612 C C . ARG A 1 79 ? -17.777 3.776 -7.438 1.00 82.19 79 ARG A C 1
ATOM 614 O O . ARG A 1 79 ? -18.979 3.715 -7.665 1.00 82.19 79 ARG A O 1
ATOM 621 N N . ASN A 1 80 ? -16.857 3.347 -8.302 1.00 61.66 80 ASN A N 1
ATOM 622 C CA . ASN A 1 80 ? -17.211 2.792 -9.610 1.00 61.66 80 ASN A CA 1
ATOM 623 C C . ASN A 1 80 ? -17.820 1.382 -9.515 1.00 61.66 80 ASN A C 1
ATOM 625 O O . ASN A 1 80 ? -18.464 0.952 -10.463 1.00 61.66 80 ASN A O 1
ATOM 629 N N . GLU A 1 81 ? -17.656 0.672 -8.393 1.00 57.38 81 GLU A N 1
ATOM 630 C CA . GLU A 1 81 ? -18.243 -0.664 -8.198 1.00 57.38 81 GLU A CA 1
ATOM 631 C C . GLU A 1 81 ? -19.744 -0.629 -7.849 1.00 57.38 81 GLU A C 1
ATOM 633 O O . GLU A 1 81 ? -20.402 -1.661 -7.922 1.00 57.38 81 GLU A O 1
ATOM 638 N N . TYR A 1 82 ? -20.305 0.543 -7.514 1.00 45.66 82 TYR A N 1
ATOM 639 C CA . TYR A 1 82 ? -21.724 0.714 -7.150 1.00 45.66 82 TYR A CA 1
ATOM 640 C C . TYR A 1 82 ? -22.570 1.465 -8.198 1.00 45.66 82 TYR A C 1
ATOM 642 O O . TYR A 1 82 ? -23.759 1.681 -7.970 1.00 45.66 82 TYR A O 1
ATOM 650 N N . GLU A 1 83 ? -21.987 1.868 -9.332 1.00 45.56 83 GLU A N 1
ATOM 651 C CA . GLU A 1 83 ? -22.699 2.547 -10.433 1.00 45.56 83 GLU A CA 1
ATOM 652 C C . GLU A 1 83 ? -22.831 1.675 -11.709 1.00 45.56 83 GLU A C 1
ATOM 654 O O . GLU A 1 83 ? -23.233 2.190 -12.753 1.00 45.56 83 GLU A O 1
ATOM 659 N N . ALA A 1 84 ? -22.525 0.370 -11.640 1.00 41.53 84 ALA A N 1
ATOM 660 C CA . ALA A 1 84 ? -22.587 -0.580 -12.764 1.00 41.53 84 ALA A CA 1
ATOM 661 C C . ALA A 1 84 ? -23.670 -1.658 -12.594 1.00 41.53 84 ALA A C 1
ATOM 663 O O . ALA A 1 84 ? -23.842 -2.157 -11.459 1.00 41.53 84 ALA A O 1
#

pLDDT: mean 91.31, std 12.05, range [41.53, 98.44]